Protein AF-A0A090EFJ9-F1 (afdb_monomer)

Structure (mmCIF, N/CA/C/O backbone):
data_AF-A0A090EFJ9-F1
#
_entry.id   AF-A0A090EFJ9-F1
#
loop_
_atom_site.group_PDB
_atom_site.id
_atom_site.type_symbol
_atom_site.label_atom_id
_atom_site.label_alt_id
_atom_site.label_comp_id
_atom_site.label_asym_id
_atom_site.label_entity_id
_atom_site.label_seq_id
_atom_site.pdbx_PDB_ins_code
_atom_site.Cartn_x
_atom_site.Cartn_y
_atom_site.Cartn_z
_atom_site.occupancy
_atom_site.B_iso_or_equiv
_atom_site.auth_seq_id
_atom_site.auth_comp_id
_atom_site.auth_asym_id
_atom_site.auth_atom_id
_atom_site.pdbx_PDB_model_num
ATOM 1 N N . MET A 1 1 ? 15.950 -0.186 -3.090 1.00 53.72 1 MET A N 1
ATOM 2 C CA . MET A 1 1 ? 14.764 0.697 -3.021 1.00 53.72 1 MET A CA 1
ATOM 3 C C . MET A 1 1 ? 15.121 2.042 -3.637 1.00 53.72 1 MET A C 1
ATOM 5 O O . MET A 1 1 ? 16.284 2.422 -3.530 1.00 53.72 1 MET A O 1
ATOM 9 N N . SER A 1 2 ? 14.176 2.705 -4.315 1.00 59.53 2 SER A N 1
ATOM 10 C CA . SER A 1 2 ? 14.391 4.032 -4.917 1.00 59.53 2 SER A CA 1
ATOM 11 C C . SER A 1 2 ? 14.838 5.031 -3.852 1.00 59.53 2 SER A C 1
ATOM 13 O O . SER A 1 2 ? 14.361 4.990 -2.719 1.00 59.53 2 SER A O 1
ATOM 15 N N . LYS A 1 3 ? 15.771 5.919 -4.205 1.00 68.31 3 LYS A N 1
ATOM 16 C CA . LYS A 1 3 ? 16.248 6.970 -3.294 1.00 68.31 3 LYS A CA 1
ATOM 17 C C . LYS A 1 3 ? 15.197 8.070 -3.073 1.00 68.31 3 LYS A C 1
ATOM 19 O O . LYS A 1 3 ? 15.355 8.856 -2.147 1.00 68.31 3 LYS A O 1
ATOM 24 N N . HIS A 1 4 ? 14.138 8.108 -3.892 1.00 76.00 4 HIS A N 1
ATOM 25 C CA . HIS A 1 4 ? 13.122 9.164 -3.888 1.00 76.00 4 HIS A CA 1
ATOM 26 C C . HIS A 1 4 ? 11.700 8.608 -4.130 1.00 76.00 4 HIS A C 1
ATOM 28 O O . HIS A 1 4 ? 11.136 8.799 -5.206 1.00 76.00 4 HIS A O 1
ATOM 34 N N . PRO A 1 5 ? 11.088 7.939 -3.139 1.00 74.31 5 PRO A N 1
ATOM 35 C CA . PRO A 1 5 ? 9.772 7.300 -3.286 1.00 74.31 5 PRO A CA 1
ATOM 36 C C . PRO A 1 5 ? 8.613 8.268 -3.601 1.00 74.31 5 PRO A C 1
ATOM 38 O O . PRO A 1 5 ? 7.614 7.869 -4.193 1.00 74.31 5 PRO A O 1
ATOM 41 N N . GLU A 1 6 ? 8.727 9.550 -3.250 1.00 74.88 6 GLU A N 1
ATOM 42 C CA . GLU A 1 6 ? 7.736 10.575 -3.621 1.00 74.88 6 GLU A CA 1
ATOM 43 C C . GLU A 1 6 ? 7.744 10.878 -5.125 1.00 74.88 6 GLU A C 1
ATOM 45 O O . GLU A 1 6 ? 6.694 11.117 -5.722 1.00 74.88 6 GLU A O 1
ATOM 50 N N . ILE A 1 7 ? 8.924 10.812 -5.752 1.00 73.31 7 ILE A N 1
ATOM 51 C CA . ILE A 1 7 ? 9.066 10.953 -7.204 1.00 73.31 7 ILE A CA 1
ATOM 52 C C . ILE A 1 7 ? 8.391 9.765 -7.890 1.00 73.31 7 ILE A C 1
ATOM 54 O O . ILE A 1 7 ? 7.683 9.961 -8.875 1.00 73.31 7 ILE A O 1
ATOM 58 N N . ASP A 1 8 ? 8.521 8.559 -7.333 1.00 78.25 8 ASP A N 1
ATOM 59 C CA . ASP A 1 8 ? 7.875 7.361 -7.875 1.00 78.25 8 ASP A CA 1
ATOM 60 C C . ASP A 1 8 ? 6.336 7.486 -7.867 1.00 78.25 8 ASP A C 1
ATOM 62 O O . ASP A 1 8 ? 5.687 7.074 -8.828 1.00 78.25 8 ASP A O 1
ATOM 66 N N . LEU A 1 9 ? 5.740 8.127 -6.848 1.00 81.62 9 LEU A N 1
ATOM 67 C CA . LEU A 1 9 ? 4.296 8.417 -6.820 1.00 81.62 9 LEU A CA 1
ATOM 68 C C . LEU A 1 9 ? 3.879 9.461 -7.863 1.00 81.62 9 LEU A C 1
ATOM 70 O O . LEU A 1 9 ? 2.878 9.273 -8.549 1.00 81.62 9 LEU A O 1
ATOM 74 N N . GLN A 1 10 ? 4.644 10.540 -8.029 1.00 83.44 10 GLN A N 1
ATOM 75 C CA . GLN A 1 10 ? 4.354 11.538 -9.067 1.00 83.44 10 GLN A CA 1
ATOM 76 C C . GLN A 1 10 ? 4.499 10.955 -10.480 1.00 83.44 10 GLN A C 1
ATOM 78 O O . GLN A 1 10 ? 3.758 11.315 -11.396 1.00 83.44 10 GLN A O 1
ATOM 83 N N . VAL A 1 11 ? 5.458 10.049 -10.674 1.00 82.81 11 VAL A N 1
ATOM 84 C CA . VAL A 1 11 ? 5.622 9.298 -11.923 1.00 82.81 11 VAL A CA 1
ATOM 85 C C . VAL A 1 11 ? 4.434 8.358 -12.135 1.00 82.81 11 VAL A C 1
ATOM 87 O O . VAL A 1 11 ? 3.884 8.331 -13.236 1.00 82.81 11 VAL A O 1
ATOM 90 N N . ALA A 1 12 ? 3.980 7.660 -11.090 1.00 79.56 12 ALA A N 1
ATOM 91 C CA . ALA A 1 12 ? 2.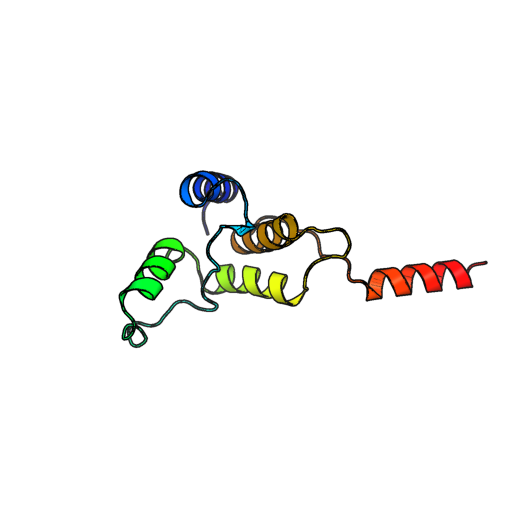784 6.823 -11.137 1.00 79.56 12 ALA A CA 1
ATOM 92 C C . ALA A 1 12 ? 1.531 7.626 -11.526 1.00 79.56 12 ALA A C 1
ATOM 94 O O . ALA A 1 12 ? 0.801 7.205 -12.420 1.00 79.56 12 ALA A O 1
ATOM 95 N N . GLU A 1 13 ? 1.323 8.819 -10.959 1.00 86.31 13 GLU A N 1
ATOM 96 C CA . GLU A 1 13 ? 0.217 9.709 -11.342 1.00 86.31 13 GLU A CA 1
ATOM 97 C C . GLU A 1 13 ? 0.265 10.104 -12.825 1.00 86.31 13 GLU A C 1
ATOM 99 O O . GLU A 1 13 ? -0.758 10.096 -13.513 1.00 86.31 13 GLU A O 1
ATOM 104 N N . LYS A 1 14 ? 1.458 10.419 -13.348 1.00 84.69 14 LYS A N 1
ATOM 105 C CA . LYS A 1 14 ? 1.646 10.753 -14.770 1.00 84.69 14 LYS A CA 1
ATOM 106 C C . LYS A 1 14 ? 1.402 9.556 -15.688 1.00 84.69 14 LYS A C 1
ATOM 108 O O . LYS A 1 14 ? 0.908 9.737 -16.796 1.00 84.69 14 LYS A O 1
ATOM 113 N N . MET A 1 15 ? 1.762 8.352 -15.249 1.00 80.50 15 MET A N 1
ATOM 114 C CA . MET A 1 15 ? 1.659 7.133 -16.054 1.00 80.50 15 MET A CA 1
ATOM 115 C C . MET A 1 15 ? 0.270 6.491 -16.016 1.00 80.50 15 MET A C 1
ATOM 117 O O . MET A 1 15 ? -0.176 5.950 -17.026 1.00 80.50 15 MET A O 1
ATOM 121 N N . TRP A 1 16 ? -0.397 6.502 -14.861 1.00 82.12 16 TRP A N 1
ATOM 122 C CA . TRP A 1 16 ? -1.622 5.728 -14.602 1.00 82.12 16 TRP A CA 1
ATOM 123 C C . TRP A 1 16 ? -2.841 6.599 -14.310 1.00 82.12 16 TRP A C 1
ATOM 125 O O . TRP A 1 16 ? -3.940 6.086 -14.092 1.00 82.12 16 TRP A O 1
ATOM 135 N N . GLY A 1 17 ? -2.652 7.916 -14.344 1.00 85.56 17 GLY A N 1
ATOM 136 C CA . GLY A 1 17 ? -3.670 8.899 -14.030 1.00 85.56 17 GLY A CA 1
ATOM 137 C C . GLY A 1 17 ? -3.650 9.301 -12.560 1.00 85.56 17 GLY A C 1
ATOM 138 O O . GLY A 1 17 ? -3.017 8.685 -11.705 1.00 85.56 17 GLY A O 1
ATOM 139 N N . ARG A 1 18 ? -4.390 10.365 -12.262 1.00 86.62 18 ARG A N 1
ATOM 140 C CA . ARG A 1 18 ? -4.375 11.039 -10.958 1.00 86.62 18 ARG A CA 1
ATOM 141 C C . ARG A 1 18 ? -4.985 10.220 -9.816 1.00 86.62 18 ARG A C 1
ATOM 143 O O . ARG A 1 18 ? -4.784 10.553 -8.655 1.00 86.62 18 ARG A O 1
ATOM 150 N N . HIS A 1 19 ? -5.766 9.188 -10.128 1.00 87.25 19 HIS A N 1
ATOM 151 C CA . HIS A 1 19 ? -6.531 8.461 -9.125 1.00 87.25 19 HIS A CA 1
ATOM 152 C C . HIS A 1 19 ? -5.950 7.067 -8.856 1.00 87.25 19 HIS A C 1
ATOM 154 O O . HIS A 1 19 ? -5.950 6.237 -9.758 1.00 87.25 19 HIS A O 1
ATOM 160 N N . PRO A 1 20 ? -5.562 6.745 -7.609 1.00 86.31 20 PRO A N 1
ATOM 161 C CA . PRO A 1 20 ? -5.005 5.436 -7.258 1.00 86.31 20 PRO A CA 1
ATOM 162 C C . PRO A 1 20 ? -5.895 4.233 -7.600 1.00 86.31 20 PRO A C 1
ATOM 164 O O . PRO A 1 20 ? -5.385 3.131 -7.773 1.00 86.31 20 PRO A O 1
ATOM 167 N N . TYR A 1 21 ? -7.215 4.419 -7.737 1.00 83.19 21 TYR A N 1
ATOM 168 C CA . TYR A 1 21 ? -8.129 3.343 -8.142 1.00 83.19 21 TYR A CA 1
ATOM 169 C C . TYR A 1 21 ? -7.928 2.866 -9.586 1.00 83.19 21 TYR A C 1
ATOM 171 O O . TYR A 1 21 ? -8.315 1.745 -9.907 1.00 83.19 21 TYR A O 1
ATOM 179 N N . THR A 1 22 ? -7.330 3.689 -10.454 1.00 83.69 22 THR A N 1
ATOM 180 C CA . THR A 1 22 ? -7.012 3.306 -11.839 1.00 83.69 22 THR A CA 1
ATOM 181 C C . THR A 1 22 ? -5.637 2.665 -11.960 1.00 83.69 22 THR A C 1
ATOM 183 O O . THR A 1 22 ? -5.264 2.209 -13.042 1.00 83.69 22 THR A O 1
ATOM 186 N N . TRP A 1 23 ? -4.859 2.643 -10.877 1.00 87.88 23 TRP A N 1
ATOM 187 C CA . TRP A 1 23 ? -3.500 2.131 -10.906 1.00 87.88 23 TRP A CA 1
ATOM 188 C C . TRP A 1 23 ? -3.510 0.598 -10.941 1.00 87.88 23 TRP A C 1
ATOM 190 O O . TRP A 1 23 ? -4.377 -0.052 -10.351 1.00 87.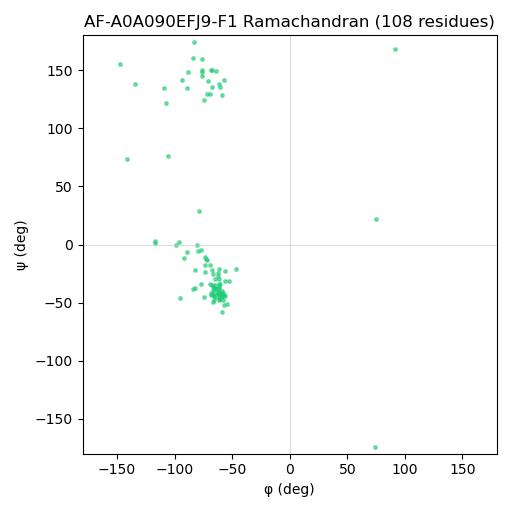88 23 TRP A O 1
ATOM 200 N N . PRO A 1 24 ? -2.549 -0.020 -11.641 1.00 88.56 24 PRO A N 1
ATOM 201 C CA . PRO A 1 24 ? -2.500 -1.464 -11.762 1.00 88.56 24 PRO A CA 1
ATOM 202 C C . PRO A 1 24 ? -2.098 -2.099 -10.440 1.00 88.56 24 PRO A C 1
ATOM 204 O O . PRO A 1 24 ? -1.194 -1.636 -9.739 1.00 88.56 24 PRO A O 1
ATOM 207 N N . ARG A 1 25 ? -2.733 -3.223 -10.123 1.00 87.81 25 ARG A N 1
ATOM 208 C CA . ARG A 1 25 ? -2.385 -3.996 -8.937 1.00 87.81 25 ARG A CA 1
ATOM 209 C C . ARG A 1 25 ? -1.036 -4.704 -9.144 1.00 87.81 25 ARG A C 1
ATOM 211 O O . ARG A 1 25 ? -0.882 -5.401 -10.150 1.00 87.81 25 ARG A O 1
ATOM 218 N N . PRO A 1 26 ? -0.079 -4.578 -8.209 1.00 89.19 26 PRO A N 1
ATOM 219 C CA . PRO A 1 26 ? 1.204 -5.260 -8.318 1.00 89.19 26 PRO A CA 1
ATOM 220 C C . PRO A 1 26 ? 1.043 -6.783 -8.185 1.00 89.19 26 PRO A C 1
ATOM 222 O O . PRO A 1 26 ? 0.151 -7.247 -7.464 1.00 89.19 26 PRO A O 1
ATOM 225 N N . PRO A 1 27 ? 1.900 -7.596 -8.827 1.00 86.25 27 PRO A N 1
ATOM 226 C CA . PRO A 1 27 ? 1.904 -9.039 -8.607 1.00 86.25 27 PRO A CA 1
ATOM 227 C C . PRO A 1 27 ? 2.299 -9.369 -7.155 1.00 86.25 27 PRO A C 1
ATOM 229 O O . PRO A 1 27 ? 3.059 -8.637 -6.528 1.00 86.25 27 PRO A O 1
ATOM 232 N N . GLN A 1 28 ? 1.791 -10.477 -6.597 1.00 84.12 28 GLN A N 1
ATOM 233 C CA . GLN A 1 28 ? 2.119 -10.885 -5.214 1.00 84.12 28 GLN A CA 1
ATOM 234 C C . GLN A 1 28 ? 3.593 -11.239 -5.014 1.00 84.12 28 GLN A C 1
ATOM 236 O O . GLN A 1 28 ? 4.116 -11.129 -3.908 1.00 84.12 28 GLN A O 1
ATOM 241 N N . ARG A 1 29 ? 4.236 -11.725 -6.074 1.00 80.44 29 ARG A N 1
ATOM 242 C CA . ARG A 1 29 ? 5.647 -12.099 -6.131 1.00 80.44 29 ARG A CA 1
ATOM 243 C C . ARG A 1 29 ? 6.151 -11.820 -7.533 1.00 80.44 29 ARG A C 1
ATOM 245 O O . ARG A 1 29 ? 5.357 -11.859 -8.477 1.00 80.44 29 ARG A O 1
ATOM 252 N N . ARG A 1 30 ? 7.455 -11.605 -7.678 1.00 77.88 30 ARG A N 1
ATOM 253 C CA . ARG A 1 30 ? 8.071 -11.510 -9.000 1.00 77.88 30 ARG A CA 1
ATOM 254 C C . ARG A 1 30 ? 7.834 -12.806 -9.785 1.00 77.88 30 ARG A C 1
ATOM 256 O O . ARG A 1 30 ? 8.100 -13.895 -9.258 1.00 77.88 30 ARG A O 1
ATOM 263 N N . PRO A 1 31 ? 7.327 -12.718 -11.022 1.00 70.81 31 PRO A N 1
ATOM 264 C CA . PRO A 1 31 ? 7.175 -13.888 -11.869 1.00 70.81 31 PRO A CA 1
ATOM 265 C C . PRO A 1 31 ? 8.536 -14.526 -12.146 1.00 70.81 31 PRO A C 1
ATOM 267 O O . PRO A 1 31 ? 9.533 -13.846 -12.389 1.00 70.81 31 PRO A O 1
ATOM 270 N N . ARG A 1 32 ? 8.595 -15.854 -12.095 1.00 74.50 32 ARG A N 1
ATOM 271 C CA . ARG A 1 32 ? 9.799 -16.615 -12.448 1.00 74.50 32 ARG A CA 1
ATOM 272 C C . ARG A 1 32 ? 9.803 -16.933 -13.930 1.00 74.50 32 ARG A C 1
ATOM 274 O O . ARG A 1 32 ? 8.741 -17.184 -14.485 1.00 74.50 32 ARG A O 1
ATOM 281 N N . TRP A 1 33 ? 10.991 -17.009 -14.536 1.00 68.88 33 TRP A N 1
ATOM 282 C CA . TRP A 1 33 ? 11.239 -17.200 -15.983 1.00 68.88 33 TRP A CA 1
ATOM 283 C C . TRP A 1 33 ? 10.413 -18.309 -16.680 1.00 68.88 33 TRP A C 1
ATOM 285 O O . TRP A 1 33 ? 10.204 -18.263 -17.888 1.00 68.88 33 TRP A O 1
ATOM 295 N N . TRP A 1 34 ? 9.887 -19.282 -15.934 1.00 69.69 34 TRP A N 1
ATOM 296 C CA . TRP A 1 34 ? 9.043 -20.374 -16.432 1.00 69.69 34 TRP A CA 1
ATOM 297 C C . TRP A 1 34 ? 7.523 -20.097 -16.400 1.00 69.69 34 TRP A C 1
ATOM 299 O O . TRP A 1 34 ? 6.760 -20.831 -17.020 1.00 69.69 34 TRP A O 1
ATOM 309 N N . GLN A 1 35 ? 7.058 -19.039 -15.727 1.00 65.31 35 GLN A N 1
ATOM 310 C CA . GLN A 1 35 ? 5.641 -18.623 -15.662 1.00 65.31 35 GLN A CA 1
ATOM 311 C C . GLN A 1 35 ? 5.188 -17.831 -16.906 1.00 65.31 35 GLN A C 1
ATOM 313 O O . GLN A 1 35 ? 4.022 -17.476 -17.051 1.00 65.31 35 GLN A O 1
ATOM 318 N N . PHE A 1 36 ? 6.099 -17.621 -17.856 1.00 61.31 36 PHE A N 1
ATOM 319 C CA . PHE A 1 36 ? 5.974 -16.759 -19.033 1.00 61.31 36 PHE A CA 1
ATOM 320 C C . PHE A 1 36 ? 5.159 -17.377 -20.182 1.00 61.31 36 PHE A C 1
ATOM 322 O O . PHE A 1 36 ? 5.407 -17.094 -21.358 1.00 61.31 36 PHE A O 1
ATOM 329 N N . ARG A 1 37 ? 4.200 -18.258 -19.877 1.00 57.72 37 ARG A N 1
ATOM 330 C CA . ARG A 1 37 ? 3.361 -18.913 -20.894 1.00 57.72 37 ARG A CA 1
ATOM 331 C C . ARG A 1 37 ? 2.183 -18.026 -21.332 1.00 57.72 37 ARG A C 1
ATOM 333 O O . ARG A 1 37 ? 1.740 -18.142 -22.469 1.00 57.72 37 ARG A O 1
ATOM 340 N N . GLU A 1 38 ? 1.775 -17.055 -20.508 1.00 57.75 38 GLU A N 1
ATOM 341 C CA . GLU A 1 38 ? 0.737 -16.051 -20.811 1.00 57.75 38 GLU A CA 1
ATOM 342 C C . GLU A 1 38 ? 1.352 -14.659 -21.080 1.00 57.75 38 GLU A C 1
ATOM 344 O O . GLU A 1 38 ? 1.371 -13.758 -20.245 1.00 57.75 38 GLU A O 1
ATOM 349 N N . ARG A 1 39 ? 1.936 -14.489 -22.271 1.00 56.69 39 ARG A N 1
ATOM 350 C CA . ARG A 1 39 ? 3.028 -13.523 -22.515 1.00 56.69 39 ARG A CA 1
ATOM 351 C C . ARG A 1 39 ? 2.706 -12.026 -22.562 1.00 56.69 39 ARG A C 1
ATOM 353 O O . ARG A 1 39 ? 3.645 -11.244 -22.490 1.00 56.69 39 ARG A O 1
ATOM 360 N N . ARG A 1 40 ? 1.459 -11.572 -22.735 1.00 61.09 40 ARG A N 1
ATOM 361 C CA . ARG A 1 40 ? 1.211 -10.132 -23.014 1.00 61.09 40 ARG A CA 1
ATOM 362 C C . ARG A 1 40 ? 0.872 -9.285 -21.792 1.00 61.09 40 ARG A C 1
ATOM 364 O O . ARG A 1 40 ? 1.431 -8.202 -21.647 1.00 61.09 40 ARG A O 1
ATOM 371 N N . ASN A 1 41 ? -0.017 -9.757 -20.922 1.00 59.97 41 ASN A N 1
ATOM 372 C CA . ASN A 1 41 ? -0.446 -8.972 -19.760 1.00 59.97 41 ASN A CA 1
ATOM 373 C C . ASN A 1 41 ? 0.553 -9.078 -18.600 1.00 59.97 41 ASN A C 1
ATOM 375 O O . ASN A 1 41 ? 0.841 -8.071 -17.959 1.00 59.97 41 ASN A O 1
ATOM 379 N N . LEU A 1 42 ? 1.149 -10.260 -18.400 1.00 65.75 42 LEU A N 1
ATOM 380 C CA . LEU A 1 42 ? 2.224 -10.468 -17.425 1.00 65.75 42 LEU A CA 1
ATOM 381 C C . LEU A 1 42 ? 3.455 -9.618 -17.742 1.00 65.75 42 LEU A C 1
ATOM 383 O O . LEU A 1 42 ? 3.903 -8.888 -16.871 1.00 65.75 42 LEU A O 1
ATOM 387 N N . ALA A 1 43 ? 3.920 -9.604 -18.995 1.00 64.62 43 ALA A N 1
ATOM 388 C CA . ALA A 1 43 ? 5.088 -8.811 -19.388 1.00 64.62 43 ALA A CA 1
ATOM 389 C C . ALA A 1 43 ? 4.895 -7.298 -19.170 1.00 64.62 43 ALA A C 1
ATOM 391 O O . ALA A 1 43 ? 5.843 -6.596 -18.827 1.00 64.62 43 ALA A O 1
ATOM 392 N N . ARG A 1 44 ? 3.664 -6.783 -19.342 1.00 68.25 44 ARG A N 1
ATOM 393 C CA . ARG A 1 44 ? 3.346 -5.382 -19.018 1.00 68.25 44 ARG A CA 1
ATOM 394 C C . ARG A 1 44 ? 3.442 -5.128 -17.517 1.00 68.25 44 ARG A C 1
ATOM 396 O O . ARG A 1 44 ? 4.113 -4.188 -17.122 1.00 68.25 44 ARG A O 1
ATOM 403 N N . LEU A 1 45 ? 2.811 -5.964 -16.692 1.00 66.81 45 LEU A N 1
ATOM 404 C CA . LEU A 1 45 ? 2.858 -5.816 -15.233 1.00 66.81 45 LEU A CA 1
ATOM 405 C C . LEU A 1 45 ? 4.276 -6.003 -14.677 1.00 66.81 45 LEU A C 1
ATOM 407 O O . LEU A 1 45 ? 4.677 -5.271 -13.777 1.00 66.81 45 LEU A O 1
ATOM 411 N N . GLU A 1 46 ? 5.046 -6.935 -15.234 1.00 66.94 46 GLU A N 1
ATOM 412 C CA . GLU A 1 46 ? 6.460 -7.121 -14.918 1.00 66.94 46 GLU A CA 1
ATOM 413 C C . GLU A 1 46 ? 7.242 -5.856 -15.217 1.00 66.94 46 GLU A C 1
ATOM 415 O O . GLU A 1 46 ? 7.782 -5.279 -14.288 1.00 66.94 46 GLU A O 1
ATOM 420 N N . ALA A 1 47 ? 7.227 -5.352 -16.454 1.00 70.88 47 ALA A N 1
ATOM 421 C CA . ALA A 1 47 ? 7.980 -4.150 -16.816 1.00 70.88 47 ALA A CA 1
ATOM 422 C C . ALA A 1 47 ? 7.687 -2.950 -15.892 1.00 70.88 47 ALA A C 1
ATOM 424 O O . ALA A 1 47 ? 8.564 -2.130 -15.630 1.00 70.88 47 ALA A O 1
ATOM 425 N N . MET A 1 48 ? 6.463 -2.862 -15.368 1.00 75.31 48 MET A N 1
ATOM 426 C CA . MET A 1 48 ? 6.027 -1.774 -14.493 1.00 75.31 48 MET A CA 1
ATOM 427 C C . MET A 1 48 ? 6.538 -1.897 -13.056 1.00 75.31 48 MET A C 1
ATOM 429 O O . MET A 1 48 ? 6.812 -0.877 -12.428 1.00 75.31 48 MET A O 1
ATOM 433 N N . PHE A 1 49 ? 6.682 -3.118 -12.537 1.00 83.44 49 PHE A N 1
ATOM 434 C CA . PHE A 1 49 ? 7.070 -3.379 -11.146 1.00 83.44 49 PHE A CA 1
ATOM 435 C C . PHE A 1 49 ? 8.413 -4.115 -11.007 1.00 83.44 49 PHE A C 1
ATOM 437 O O . PHE A 1 49 ? 8.819 -4.415 -9.890 1.00 83.44 49 PHE A O 1
ATOM 444 N N . ASP A 1 50 ? 9.129 -4.392 -12.102 1.00 79.81 50 ASP A N 1
ATOM 445 C CA . ASP A 1 50 ? 10.353 -5.215 -12.114 1.00 79.81 50 ASP A CA 1
ATOM 446 C C . ASP A 1 50 ? 11.489 -4.618 -11.271 1.00 79.81 50 ASP A C 1
ATOM 448 O O . ASP A 1 50 ? 12.322 -5.330 -10.711 1.00 79.81 50 ASP A O 1
ATOM 452 N N . HIS A 1 51 ? 11.485 -3.295 -11.122 1.00 80.19 51 HIS A N 1
ATOM 453 C CA . HIS A 1 51 ? 12.438 -2.571 -10.288 1.00 80.19 51 HIS A CA 1
ATOM 454 C C . HIS A 1 51 ? 12.178 -2.738 -8.776 1.00 80.19 51 HIS A C 1
ATOM 456 O O . HIS A 1 51 ? 13.010 -2.329 -7.960 1.00 80.19 51 HIS A O 1
ATOM 462 N N . LEU A 1 52 ? 11.038 -3.314 -8.377 1.00 84.38 52 LEU A N 1
ATOM 463 C CA . LEU A 1 52 ? 10.674 -3.550 -6.982 1.00 84.38 52 LEU A CA 1
ATOM 464 C C . LEU A 1 52 ? 11.094 -4.952 -6.526 1.00 84.38 52 LEU A C 1
ATOM 466 O O . LEU A 1 52 ? 10.981 -5.941 -7.248 1.00 84.38 52 LEU A O 1
ATOM 470 N N . SER A 1 53 ? 11.565 -5.046 -5.282 1.00 89.12 53 SER A N 1
ATOM 471 C CA . SER A 1 53 ? 11.875 -6.326 -4.644 1.00 89.12 53 SER A CA 1
ATOM 472 C C . SER A 1 53 ? 10.603 -7.057 -4.201 1.00 89.12 53 SER A C 1
ATOM 474 O O . SER A 1 53 ? 9.570 -6.433 -3.958 1.00 89.12 53 SER A O 1
ATOM 476 N N . ASP A 1 54 ? 10.697 -8.375 -3.997 1.00 89.88 54 ASP A N 1
ATOM 477 C CA . ASP A 1 54 ? 9.611 -9.160 -3.386 1.00 89.88 54 ASP A CA 1
ATOM 478 C C . ASP A 1 54 ? 9.208 -8.616 -2.004 1.00 89.88 54 ASP A C 1
ATOM 480 O O . ASP A 1 54 ? 8.043 -8.684 -1.628 1.00 89.88 54 ASP A O 1
ATOM 484 N N . GLU A 1 55 ? 10.149 -8.030 -1.259 1.00 92.56 55 GLU A N 1
ATOM 485 C CA . GLU A 1 55 ? 9.872 -7.361 0.0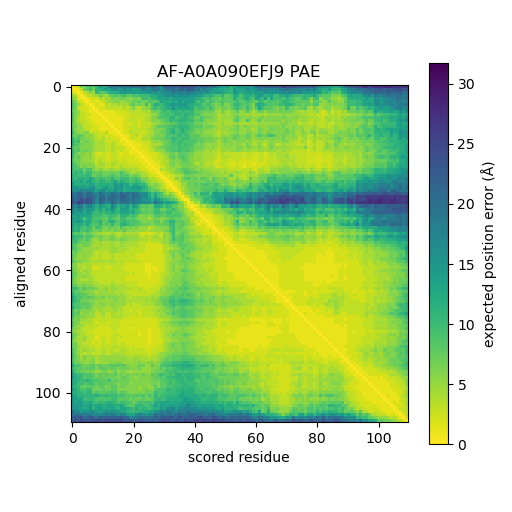16 1.00 92.56 55 GLU A CA 1
ATOM 486 C C . GLU A 1 55 ? 8.987 -6.121 -0.169 1.00 92.56 55 GLU A C 1
ATOM 488 O O . GLU A 1 55 ? 8.002 -5.949 0.551 1.00 92.56 55 GLU A O 1
ATOM 493 N N . ALA A 1 56 ? 9.286 -5.280 -1.165 1.00 91.25 56 ALA A N 1
ATOM 494 C CA . ALA A 1 56 ? 8.472 -4.111 -1.480 1.00 91.25 56 ALA A CA 1
ATOM 495 C C . ALA A 1 56 ? 7.048 -4.524 -1.881 1.00 91.25 56 ALA A C 1
ATOM 497 O O . ALA A 1 56 ? 6.080 -3.997 -1.330 1.00 91.25 56 ALA A O 1
ATOM 498 N N . LEU A 1 57 ? 6.918 -5.527 -2.757 1.00 92.12 57 LEU A N 1
ATOM 499 C CA . LEU A 1 57 ? 5.625 -6.126 -3.113 1.00 92.12 57 LEU A CA 1
ATOM 500 C C . LEU A 1 57 ? 4.921 -6.702 -1.872 1.00 92.12 57 LEU A C 1
ATOM 502 O O . LEU A 1 57 ? 3.720 -6.515 -1.684 1.00 92.12 57 LEU A O 1
ATOM 506 N N . GLY A 1 58 ? 5.672 -7.340 -0.975 1.00 94.44 58 GLY A N 1
ATOM 507 C CA . GLY A 1 58 ? 5.179 -7.860 0.296 1.00 94.44 58 GLY A CA 1
ATOM 508 C C . GLY A 1 58 ? 4.528 -6.786 1.167 1.00 94.44 58 GLY A C 1
ATOM 509 O O . GLY A 1 58 ? 3.435 -7.019 1.683 1.00 94.44 58 GLY A O 1
ATOM 510 N N . ARG A 1 59 ? 5.131 -5.594 1.277 1.00 95.19 59 ARG A N 1
ATOM 511 C CA . ARG A 1 59 ? 4.568 -4.467 2.046 1.00 95.19 59 ARG A CA 1
ATOM 512 C C . ARG A 1 59 ? 3.222 -3.991 1.506 1.00 95.19 59 ARG A C 1
ATOM 514 O O . ARG A 1 59 ? 2.326 -3.706 2.297 1.00 95.19 59 ARG A O 1
ATOM 521 N N . TYR A 1 60 ? 3.042 -3.979 0.182 1.00 95.38 60 TYR A N 1
ATOM 522 C CA . TYR A 1 60 ? 1.733 -3.704 -0.424 1.00 95.38 60 TYR A CA 1
ATOM 523 C C . TYR A 1 60 ? 0.682 -4.692 0.095 1.00 95.38 60 TYR A C 1
ATOM 525 O O . TYR A 1 60 ? -0.365 -4.306 0.611 1.00 95.38 60 TYR A O 1
ATOM 533 N N . TYR A 1 61 ? 0.978 -5.991 0.011 1.00 95.44 61 TYR A N 1
ATOM 534 C CA . TYR A 1 61 ? 0.026 -7.033 0.395 1.00 95.44 61 TYR A CA 1
ATOM 535 C C . TYR A 1 61 ? -0.171 -7.165 1.908 1.00 95.44 61 TYR A C 1
ATOM 537 O O . TYR A 1 61 ? -1.232 -7.615 2.337 1.00 95.44 61 TYR A O 1
ATOM 545 N N . GLN A 1 62 ? 0.798 -6.747 2.722 1.00 95.44 62 GLN A N 1
ATOM 546 C CA . GLN A 1 62 ? 0.600 -6.580 4.162 1.00 95.44 62 GLN A CA 1
ATOM 547 C C . GLN A 1 62 ? -0.492 -5.542 4.437 1.00 95.44 62 GLN A C 1
ATOM 549 O O . GLN A 1 62 ? -1.415 -5.842 5.185 1.00 95.44 62 GLN A O 1
ATOM 554 N N . GLN A 1 63 ? -0.454 -4.381 3.775 1.00 95.62 63 GLN A N 1
ATOM 555 C CA . GLN A 1 63 ? -1.497 -3.359 3.920 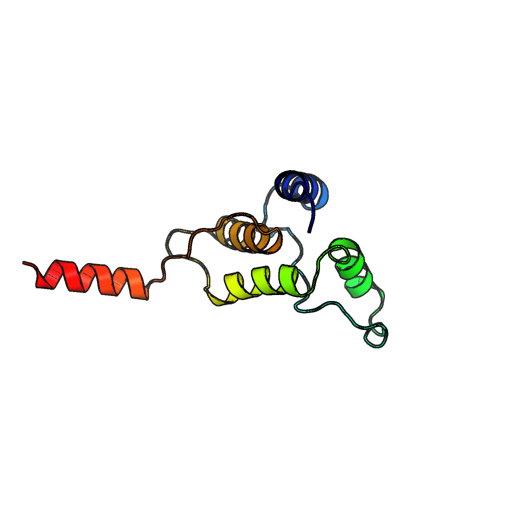1.00 95.62 63 GLN A CA 1
ATOM 556 C C . GLN A 1 63 ? -2.854 -3.817 3.380 1.00 95.62 63 GLN A C 1
ATOM 558 O O . GLN A 1 63 ? -3.874 -3.547 4.009 1.00 95.62 63 GLN A O 1
ATOM 563 N N . VAL A 1 64 ? -2.871 -4.566 2.271 1.00 94.94 64 VAL A N 1
ATOM 564 C CA . VAL A 1 64 ? -4.108 -5.152 1.727 1.00 94.94 64 VAL A CA 1
ATOM 565 C C . VAL A 1 64 ? -4.798 -6.056 2.748 1.00 94.94 64 VAL A C 1
ATOM 567 O O . VAL A 1 64 ? -6.019 -6.002 2.865 1.00 94.94 64 VAL A O 1
ATOM 570 N N . ARG A 1 65 ? -4.037 -6.872 3.492 1.00 94.88 65 ARG A N 1
ATOM 571 C CA . ARG A 1 65 ? -4.577 -7.787 4.515 1.00 94.88 65 ARG A CA 1
ATOM 572 C C . ARG A 1 65 ? -5.187 -7.068 5.714 1.00 94.88 65 ARG A C 1
ATOM 574 O O . ARG A 1 65 ? -6.051 -7.649 6.355 1.00 94.88 65 ARG A O 1
ATOM 581 N N . LEU A 1 66 ? -4.754 -5.839 6.001 1.00 93.31 66 LEU A N 1
ATOM 582 C CA . LEU A 1 66 ? -5.356 -5.014 7.052 1.00 93.31 66 LEU A CA 1
ATOM 583 C C . LEU A 1 66 ? -6.742 -4.484 6.653 1.00 93.31 66 LEU A C 1
ATOM 585 O O . LEU A 1 66 ? -7.471 -3.992 7.504 1.00 93.31 66 LEU A O 1
ATOM 589 N N . GLY A 1 67 ? -7.115 -4.595 5.374 1.00 92.81 67 GLY A N 1
ATOM 590 C CA . GLY A 1 67 ? -8.381 -4.081 4.869 1.00 92.81 67 GLY A CA 1
ATOM 591 C C . GLY A 1 67 ? -8.398 -2.558 4.750 1.00 92.81 67 GLY A C 1
ATOM 592 O O . GLY A 1 67 ? -7.374 -1.885 4.901 1.00 92.81 67 GLY A O 1
ATOM 593 N N . GLN A 1 68 ? -9.568 -2.033 4.403 1.00 93.69 68 GLN A N 1
ATOM 594 C CA . GLN A 1 68 ? -9.854 -0.605 4.312 1.00 93.69 68 GLN A CA 1
ATOM 595 C C . GLN A 1 68 ? -10.335 -0.098 5.675 1.00 93.69 68 GLN A C 1
ATOM 597 O O . GLN A 1 68 ? -11.163 -0.748 6.311 1.00 93.69 68 GLN A O 1
ATOM 602 N N . SER A 1 69 ? -9.812 1.048 6.118 1.00 93.06 69 SER A N 1
ATOM 603 C CA . SER A 1 69 ? -10.293 1.704 7.343 1.00 93.06 69 SER A CA 1
ATOM 604 C C . SER A 1 69 ? -11.708 2.251 7.151 1.00 93.06 69 SER A C 1
ATOM 606 O O . SER A 1 69 ? -12.063 2.694 6.060 1.00 93.06 69 SER A O 1
ATOM 608 N N . VAL A 1 70 ? -12.492 2.309 8.228 1.00 91.81 70 VAL A N 1
ATOM 609 C CA . VAL A 1 70 ? -13.834 2.928 8.223 1.00 91.81 70 VAL A CA 1
ATOM 610 C C . VAL A 1 70 ? -13.810 4.425 7.877 1.00 91.81 70 VAL A C 1
ATOM 612 O O . VAL A 1 70 ? -14.820 4.976 7.449 1.00 91.81 70 VAL A O 1
ATOM 615 N N . TYR A 1 71 ? -12.656 5.079 8.043 1.00 91.44 71 TYR A N 1
ATOM 616 C CA . TYR A 1 71 ? -12.440 6.498 7.730 1.00 91.44 71 TYR A CA 1
ATOM 617 C C . TYR A 1 71 ? -11.758 6.726 6.374 1.00 91.44 71 TYR A C 1
ATOM 619 O O . TYR A 1 71 ? -11.466 7.861 6.006 1.00 91.44 71 TYR A O 1
ATOM 627 N N . GLU A 1 72 ? -11.443 5.655 5.651 1.00 91.56 72 GLU A N 1
ATOM 628 C CA . GLU A 1 72 ? -10.667 5.688 4.417 1.00 91.56 72 GLU A CA 1
ATOM 629 C C . GLU A 1 72 ? -11.585 5.365 3.234 1.00 91.56 72 GLU A C 1
ATOM 631 O O . GLU A 1 72 ? -12.369 4.421 3.293 1.00 91.56 72 GLU A O 1
ATOM 636 N N . ASP A 1 73 ? -11.499 6.128 2.143 1.00 91.25 73 ASP A N 1
ATOM 637 C CA . ASP A 1 73 ? -12.175 5.776 0.891 1.00 91.25 73 ASP A CA 1
ATOM 638 C C . ASP A 1 73 ? -11.340 4.777 0.061 1.00 91.25 73 ASP A C 1
ATOM 640 O O . ASP A 1 73 ? -10.196 4.450 0.389 1.00 91.25 73 ASP A O 1
ATOM 644 N N . ALA A 1 74 ? -11.899 4.278 -1.045 1.00 88.56 74 ALA A N 1
ATOM 645 C CA . ALA A 1 74 ? -11.203 3.302 -1.886 1.00 88.56 74 ALA A CA 1
ATOM 646 C C . ALA A 1 74 ? -9.884 3.847 -2.480 1.00 88.56 74 ALA A C 1
ATOM 648 O O . ALA A 1 74 ? -8.946 3.084 -2.720 1.00 88.56 74 ALA A O 1
ATOM 649 N N . GLY A 1 75 ? -9.795 5.160 -2.715 1.00 90.06 75 GLY A N 1
ATOM 650 C CA . GLY A 1 75 ? -8.592 5.812 -3.228 1.00 90.06 75 GLY A CA 1
ATOM 651 C C . GLY A 1 75 ? -7.502 5.926 -2.165 1.00 90.06 75 GLY A C 1
ATOM 652 O O . GLY A 1 75 ? -6.349 5.592 -2.440 1.00 90.06 75 GLY A O 1
ATOM 653 N N . GLY A 1 76 ? -7.869 6.336 -0.950 1.00 92.25 76 GLY A N 1
ATOM 654 C CA . GLY A 1 76 ? -7.002 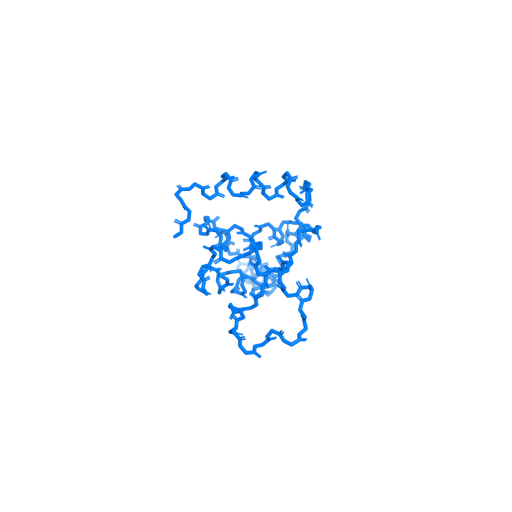6.386 0.223 1.00 92.25 76 GLY A CA 1
ATOM 655 C C . GLY A 1 76 ? -6.433 5.011 0.554 1.00 92.25 76 GLY A C 1
ATOM 656 O O . GLY A 1 76 ? -5.216 4.876 0.677 1.00 92.25 76 GLY A O 1
ATOM 657 N N . TYR A 1 77 ? -7.286 3.981 0.535 1.00 94.62 77 TYR A N 1
ATOM 658 C CA . TYR A 1 77 ? -6.903 2.583 0.752 1.00 94.62 77 TYR A CA 1
ATOM 659 C C . TYR A 1 77 ? -5.794 2.134 -0.193 1.00 94.62 77 TYR A C 1
ATOM 661 O O . TYR A 1 77 ? -4.752 1.615 0.229 1.00 94.62 77 TYR A O 1
ATOM 669 N N . LEU A 1 78 ? -5.988 2.370 -1.490 1.00 94.25 78 LEU A N 1
ATOM 670 C CA . LEU A 1 78 ? -5.001 1.995 -2.492 1.00 94.25 78 LEU A CA 1
ATOM 671 C C . LEU A 1 78 ? -3.733 2.836 -2.361 1.00 94.25 78 LEU A C 1
ATOM 673 O O . LEU A 1 78 ? -2.634 2.282 -2.417 1.00 94.25 78 LEU A O 1
ATOM 677 N N . LEU A 1 79 ? -3.858 4.143 -2.116 1.00 93.06 79 LEU A N 1
ATOM 678 C CA . LEU A 1 79 ? -2.712 5.027 -1.922 1.00 93.06 79 LEU A CA 1
ATOM 679 C C . LEU A 1 79 ? -1.856 4.602 -0.727 1.00 93.06 79 LEU A C 1
ATOM 681 O O . LEU A 1 79 ? -0.631 4.585 -0.840 1.00 93.06 79 LEU A O 1
ATOM 685 N N . ARG A 1 80 ? -2.469 4.206 0.394 1.00 94.94 80 ARG A N 1
ATOM 686 C CA . ARG A 1 80 ? -1.761 3.643 1.550 1.00 94.94 80 ARG A CA 1
ATOM 687 C C . ARG A 1 80 ? -1.001 2.375 1.167 1.00 94.94 80 ARG A C 1
ATOM 689 O O . ARG A 1 80 ? 0.178 2.249 1.497 1.00 94.94 80 ARG A O 1
ATOM 696 N N . CYS A 1 81 ? -1.626 1.465 0.420 1.00 95.56 81 CYS A N 1
ATOM 697 C CA . CYS A 1 81 ? -0.953 0.253 -0.052 1.00 95.56 81 CYS A CA 1
ATOM 698 C C . CYS A 1 81 ? 0.261 0.580 -0.946 1.00 95.56 81 CYS A C 1
ATOM 700 O O . CYS A 1 81 ? 1.338 0.010 -0.752 1.00 95.56 81 CYS A O 1
ATOM 702 N N . TYR A 1 82 ? 0.131 1.530 -1.881 1.00 93.75 82 TYR A N 1
ATOM 703 C CA . TYR A 1 82 ? 1.243 1.978 -2.731 1.00 93.75 82 TYR A CA 1
ATOM 704 C C . TYR A 1 82 ? 2.346 2.687 -1.935 1.00 93.75 82 TYR A C 1
ATOM 706 O O . TYR A 1 82 ? 3.525 2.410 -2.149 1.00 93.75 82 TYR A O 1
ATOM 714 N N . ARG A 1 83 ? 1.993 3.544 -0.971 1.00 93.81 83 ARG A N 1
ATOM 715 C CA . ARG A 1 83 ? 2.959 4.197 -0.074 1.00 93.81 83 ARG A CA 1
ATOM 716 C C . ARG A 1 83 ? 3.784 3.170 0.697 1.00 93.81 83 ARG A C 1
ATOM 718 O O . ARG A 1 83 ? 5.011 3.240 0.672 1.00 93.81 83 ARG A O 1
ATOM 725 N N . ALA A 1 84 ? 3.137 2.165 1.285 1.00 94.88 84 ALA A N 1
ATOM 726 C CA . ALA A 1 84 ? 3.836 1.090 1.985 1.00 94.88 84 ALA A CA 1
ATOM 727 C C . ALA A 1 84 ? 4.759 0.288 1.057 1.00 94.88 84 ALA A C 1
ATOM 729 O O . ALA A 1 84 ? 5.887 -0.035 1.432 1.00 94.88 84 ALA A O 1
ATOM 730 N N . MET A 1 85 ? 4.320 0.002 -0.173 1.00 93.31 85 MET A N 1
ATOM 731 C CA . MET A 1 85 ? 5.143 -0.665 -1.188 1.00 93.31 85 MET A CA 1
ATOM 732 C C . MET A 1 85 ? 6.450 0.098 -1.446 1.00 93.31 85 MET A C 1
ATOM 734 O O . MET A 1 85 ? 7.532 -0.496 -1.455 1.00 93.31 85 MET A O 1
ATOM 738 N N . LEU A 1 86 ? 6.350 1.423 -1.571 1.00 90.69 86 LEU A N 1
ATOM 739 C CA . LEU A 1 86 ? 7.471 2.341 -1.785 1.00 90.69 86 LEU A CA 1
ATOM 740 C C . LEU A 1 86 ? 8.288 2.618 -0.509 1.00 90.69 86 LEU A C 1
ATOM 742 O O . LEU A 1 86 ? 9.338 3.251 -0.579 1.00 90.69 86 LEU A O 1
ATOM 746 N N . GLY A 1 87 ? 7.860 2.096 0.645 1.00 90.50 87 GLY A N 1
ATOM 747 C CA . GLY A 1 87 ? 8.520 2.291 1.938 1.00 90.50 87 GLY A CA 1
ATOM 748 C C . GLY A 1 87 ? 8.304 3.670 2.549 1.00 90.50 87 GLY A C 1
ATOM 749 O O . GLY A 1 87 ? 9.100 4.098 3.379 1.00 90.50 87 GLY A O 1
ATOM 750 N N . LEU A 1 88 ? 7.245 4.359 2.132 1.00 91.88 88 LEU A N 1
ATOM 751 C CA . LEU A 1 88 ? 6.790 5.582 2.774 1.00 91.88 88 LEU A CA 1
ATOM 752 C C . LEU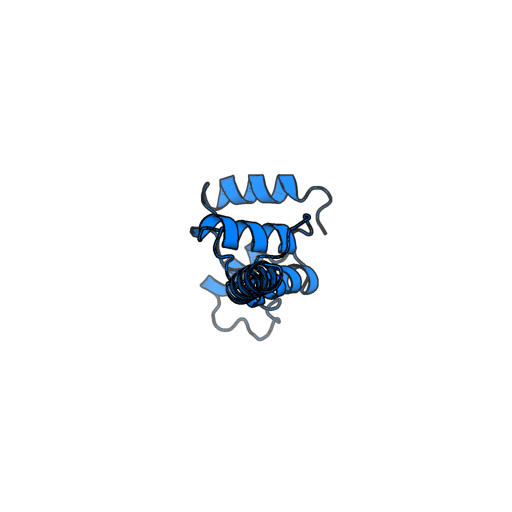 A 1 88 ? 6.062 5.242 4.084 1.00 91.88 88 LEU A C 1
ATOM 754 O O . LEU A 1 88 ? 5.443 4.175 4.179 1.00 91.88 88 LEU A O 1
ATOM 758 N N . PRO A 1 89 ? 6.111 6.138 5.086 1.00 90.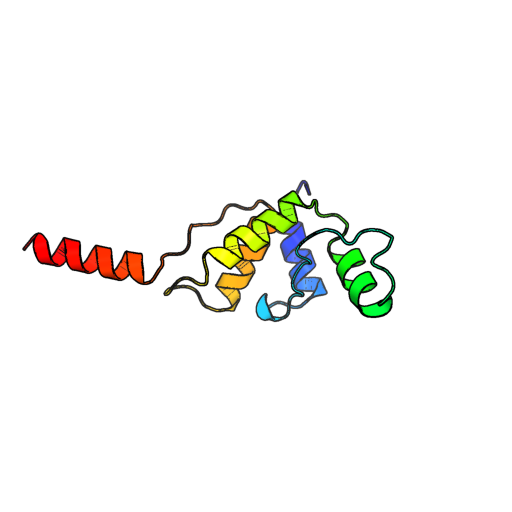56 89 PRO A N 1
ATOM 759 C CA . PRO A 1 89 ? 5.368 5.956 6.323 1.00 90.56 89 PRO A CA 1
ATOM 760 C C . PRO A 1 89 ? 3.866 5.884 6.032 1.00 90.56 89 PRO A C 1
ATOM 762 O O . PRO A 1 89 ? 3.324 6.663 5.243 1.00 90.56 89 PRO A O 1
ATOM 765 N N . VAL A 1 90 ? 3.204 4.927 6.675 1.00 93.12 90 VAL A N 1
ATOM 766 C CA . VAL A 1 90 ? 1.759 4.723 6.603 1.00 93.12 90 VAL A CA 1
ATOM 767 C C . VAL A 1 90 ? 1.217 4.494 8.002 1.00 93.12 90 VAL A C 1
ATOM 769 O O . VAL A 1 90 ? 1.826 3.784 8.802 1.00 93.12 90 VAL A O 1
ATOM 772 N N . GLU A 1 91 ? 0.074 5.101 8.290 1.00 89.56 91 GLU A N 1
ATOM 773 C CA . GLU A 1 91 ? -0.657 4.850 9.526 1.00 89.56 91 GLU A CA 1
ATOM 774 C C . GLU A 1 91 ? -1.383 3.505 9.444 1.00 89.56 91 GLU A C 1
ATOM 776 O O . GLU A 1 91 ? -1.795 3.059 8.366 1.00 89.56 91 GLU A O 1
ATOM 781 N N . LEU A 1 92 ? -1.523 2.843 10.594 1.00 87.94 92 LEU A N 1
ATOM 782 C CA . LEU A 1 92 ? -2.314 1.623 10.686 1.00 87.94 92 LEU A CA 1
ATOM 783 C C . LEU A 1 92 ? -3.799 1.977 10.511 1.00 87.94 92 LEU A C 1
ATOM 785 O O . LEU A 1 92 ? -4.281 2.888 11.186 1.00 87.94 92 LEU A O 1
ATOM 789 N N . PRO A 1 93 ? -4.532 1.280 9.625 1.00 92.06 93 PRO A N 1
ATOM 790 C CA . PRO A 1 93 ? -5.951 1.537 9.441 1.00 92.06 93 PRO A CA 1
ATOM 791 C C . PRO A 1 93 ? -6.727 1.134 10.699 1.00 92.06 93 PRO A C 1
ATOM 793 O O . PRO A 1 93 ? -6.507 0.057 11.249 1.00 92.06 93 PRO A O 1
ATOM 796 N N . THR A 1 94 ? -7.658 1.983 11.127 1.00 91.81 94 THR A N 1
ATOM 797 C CA . THR A 1 94 ? -8.607 1.652 12.195 1.00 91.81 94 THR A CA 1
ATOM 798 C C . THR A 1 94 ? -9.663 0.690 11.665 1.00 91.81 94 THR A C 1
ATOM 800 O O . THR A 1 94 ? -10.348 0.993 10.684 1.00 91.81 94 THR A O 1
ATOM 803 N N . SER A 1 95 ? -9.808 -0.460 12.316 1.00 88.81 95 SER A N 1
ATOM 804 C CA . SER A 1 95 ? -10.861 -1.418 11.997 1.00 88.81 95 SER A CA 1
ATOM 805 C C . SER A 1 95 ? -12.174 -1.058 12.695 1.00 88.81 95 SER A C 1
ATOM 807 O O . SER A 1 95 ? -12.203 -0.338 13.692 1.00 88.81 95 SER A O 1
ATOM 809 N N . GLU A 1 96 ? -13.284 -1.598 12.196 1.00 88.25 96 GLU A N 1
ATOM 810 C CA . GLU A 1 96 ? -14.587 -1.458 12.854 1.00 88.25 96 GLU A CA 1
ATOM 811 C C . GLU A 1 96 ? -14.582 -2.063 14.271 1.00 88.25 96 GLU A C 1
ATOM 813 O O . GLU A 1 96 ? -15.186 -1.507 15.188 1.00 88.25 96 GLU A O 1
ATOM 818 N N . ALA A 1 97 ? -13.830 -3.149 14.478 1.00 88.06 97 ALA A N 1
ATOM 819 C CA . ALA A 1 97 ? -13.663 -3.767 15.791 1.00 88.06 97 ALA A CA 1
ATOM 820 C C . ALA A 1 97 ? -12.996 -2.811 16.795 1.00 88.06 97 ALA A C 1
ATOM 822 O O . ALA A 1 97 ? -13.464 -2.709 17.928 1.00 88.06 97 ALA A O 1
ATOM 823 N N . ASP A 1 98 ? -11.976 -2.060 16.365 1.00 89.44 98 ASP A N 1
ATOM 824 C CA . ASP A 1 98 ? -11.300 -1.067 17.213 1.00 89.44 98 ASP A CA 1
ATOM 825 C C . ASP A 1 98 ? -12.261 0.058 17.632 1.00 89.44 98 ASP A C 1
ATOM 827 O O . ASP A 1 98 ? -12.235 0.526 18.774 1.00 89.44 98 ASP A O 1
ATOM 831 N N . VAL A 1 99 ? -13.146 0.480 16.720 1.00 90.94 99 VAL A N 1
ATOM 832 C CA . VAL A 1 99 ? -14.166 1.502 17.006 1.00 90.94 99 VAL A CA 1
ATOM 833 C C . VAL A 1 99 ? -15.170 0.991 18.037 1.00 90.94 99 VAL A C 1
ATOM 835 O O . VAL A 1 99 ? -15.449 1.683 19.019 1.00 90.94 99 VAL A O 1
ATOM 838 N N . ILE A 1 100 ? -15.690 -0.225 17.845 1.00 92.12 100 ILE A N 1
ATOM 839 C CA . ILE A 1 100 ? -16.642 -0.849 18.773 1.00 92.12 100 ILE A CA 1
ATOM 840 C C . ILE A 1 100 ? -16.010 -1.008 20.159 1.00 92.12 100 ILE A C 1
ATOM 842 O O . ILE A 1 100 ? -16.628 -0.649 21.164 1.00 92.12 100 ILE A O 1
ATOM 846 N N . GLU A 1 101 ? -14.771 -1.495 20.229 1.00 93.19 101 GLU A N 1
ATOM 847 C CA . GLU A 1 101 ? -14.052 -1.647 21.492 1.00 93.19 101 GLU A CA 1
ATOM 848 C C . GLU A 1 101 ? -13.882 -0.302 22.218 1.00 93.19 101 GLU A C 1
ATOM 850 O O . GLU A 1 101 ? -14.127 -0.210 23.426 1.00 93.19 101 GLU A O 1
ATOM 855 N N . GLY A 1 102 ? -13.522 0.758 21.488 1.00 91.12 102 GLY A N 1
ATOM 856 C CA . GLY A 1 102 ? -13.401 2.108 22.038 1.00 91.12 102 GLY A CA 1
ATOM 857 C C . GLY A 1 102 ? -14.708 2.627 22.649 1.00 91.12 102 GLY A C 1
ATOM 858 O O . GLY A 1 102 ? -14.696 3.171 23.757 1.00 91.12 102 GLY A O 1
ATOM 859 N N . LEU A 1 103 ? -15.839 2.409 21.970 1.00 92.75 103 LEU A N 1
ATOM 860 C CA . LEU A 1 103 ? -17.164 2.814 22.452 1.00 92.75 103 LEU A CA 1
ATOM 861 C C . LEU A 1 103 ? -17.576 2.056 23.722 1.00 92.75 103 LEU A C 1
ATOM 863 O O . LEU A 1 103 ? -18.055 2.670 24.678 1.00 92.75 103 LEU A O 1
ATOM 867 N N . LEU A 1 104 ? -17.351 0.738 23.764 1.00 93.50 104 LEU A N 1
ATOM 868 C CA . LEU A 1 104 ? -17.665 -0.090 24.934 1.00 93.50 104 LEU A CA 1
ATOM 869 C C . LEU A 1 104 ? -16.852 0.332 26.167 1.00 93.50 104 LEU A C 1
ATOM 871 O O . LEU A 1 104 ? -17.404 0.434 27.264 1.00 93.50 104 LEU A O 1
ATOM 875 N N . ARG A 1 105 ? -15.559 0.637 25.994 1.00 92.25 105 ARG A N 1
ATOM 876 C CA . ARG A 1 105 ? -14.701 1.124 27.087 1.00 92.25 105 ARG A CA 1
ATOM 877 C C . ARG A 1 105 ? -15.183 2.462 27.650 1.00 92.25 105 ARG A C 1
ATOM 879 O O . ARG A 1 105 ? -15.205 2.622 28.866 1.00 92.25 105 ARG A O 1
ATOM 886 N N . GLN A 1 106 ? -15.593 3.404 26.798 1.00 89.38 106 GLN A N 1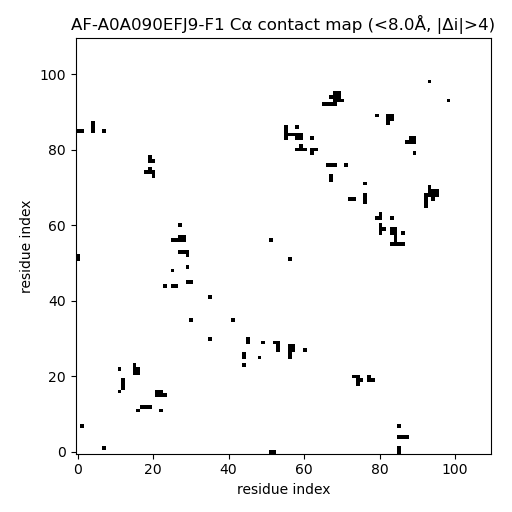
ATOM 887 C CA . GLN A 1 106 ? -16.126 4.698 27.248 1.00 89.38 106 GLN A CA 1
ATOM 888 C C . GLN A 1 106 ? -17.457 4.557 27.995 1.00 89.38 106 GLN A C 1
ATOM 890 O O . GLN A 1 106 ? -17.690 5.270 28.970 1.00 89.38 106 GLN A O 1
ATOM 895 N N . ALA A 1 107 ? -18.322 3.639 27.559 1.00 86.44 107 ALA A N 1
ATOM 896 C CA . ALA A 1 107 ? -19.597 3.381 28.218 1.00 86.44 107 ALA A CA 1
ATOM 897 C C . ALA A 1 107 ? -19.422 2.781 29.625 1.00 86.44 107 ALA A C 1
ATOM 899 O O . ALA A 1 107 ? -20.186 3.127 30.517 1.00 86.44 107 ALA A O 1
ATOM 900 N N . GLY A 1 108 ? -18.408 1.934 29.838 1.00 81.25 108 GLY A N 1
ATOM 901 C CA . GLY A 1 108 ? -18.108 1.327 31.143 1.00 81.25 108 GLY A CA 1
ATOM 902 C C . GLY A 1 108 ? -17.358 2.226 32.137 1.00 81.25 108 GLY A C 1
ATOM 903 O O . GLY A 1 108 ? -17.145 1.818 33.273 1.00 81.25 108 GLY A O 1
ATOM 904 N N . GLN A 1 109 ? -16.931 3.423 31.721 1.00 78.88 109 GLN A N 1
ATOM 905 C CA . GLN A 1 109 ? -16.283 4.427 32.581 1.00 78.88 109 GLN A CA 1
ATOM 906 C C . GLN A 1 109 ? -17.262 5.491 33.113 1.00 78.88 109 GLN A C 1
ATOM 908 O O . GLN A 1 109 ? -16.834 6.429 33.788 1.00 78.88 109 GLN A O 1
ATOM 913 N N . ARG A 1 110 ? -18.552 5.367 32.787 1.00 55.7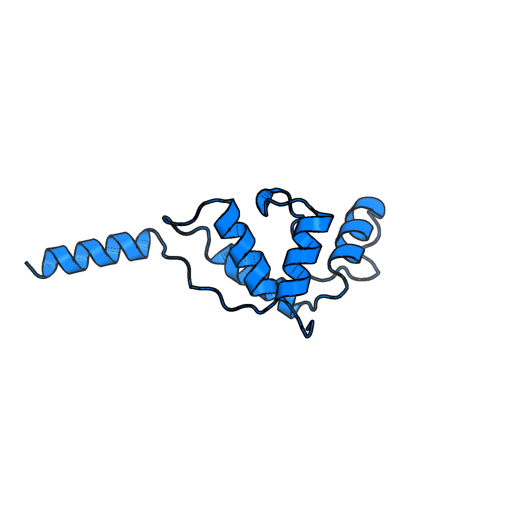5 110 ARG A N 1
ATOM 914 C CA . ARG A 1 110 ? -19.649 6.196 33.302 1.00 55.75 110 ARG A CA 1
ATOM 915 C C . ARG A 1 110 ? -20.416 5.447 34.380 1.00 55.75 110 ARG A C 1
ATOM 917 O O . ARG A 1 110 ? -20.889 6.138 35.306 1.00 55.75 110 ARG A O 1
#

Secondary structure (DSSP, 8-state):
--S-HHHHHHHHHHHH-S-GGGSPPPPSSPPPTT-TTSTTHHHHHHHHHTTS-HHHHHHHHHHHHT---TT--HHHHHHHHHHHHHT---PPPPPHHHHHHHHHHHHTT-

Foldseek 3Di:
DDPCLVVVVVVQCVVQNVFLVSGDQADLAQDDPVVCPVPDPNVVSCVSCVPAHNVLSPQLVVLVVLPAAPPGDPRRSSVLSSCSSSVHDHDRGDDPVNVVVVVVVVVVVD

pLDDT: mean 83.72, std 11.18, range [53.72, 95.62]

Sequence (110 aa):
MSKHPEIDLQVAEKMWGRHPYTWPRPPQRRPRWWQFRERRNLARLEAMFDHLSDEALGRYYQQVRLGQSVYEDAGGYLLRCYRAMLGLPVELPTSEADVIEGLLRQAGQR

Organism: Mesorhizobium plurifarium (NCBI:txid69974)

Solvent-accessible surface area (backbone atoms only — not comparable to full-atom values): 6594 Å² total; per-residue (Å²): 130,76,97,52,51,68,57,53,49,56,49,44,32,74,73,44,42,88,48,51,73,64,44,82,80,77,63,81,54,78,82,54,91,84,69,63,82,62,60,67,67,52,51,52,57,41,72,73,47,64,90,53,51,56,64,30,38,41,36,22,54,54,44,58,74,70,52,68,23,84,89,46,54,73,44,53,43,41,42,47,21,52,34,32,29,60,67,42,92,67,82,84,66,56,47,68,67,57,52,53,53,54,52,54,54,58,62,75,76,110

Mean predicted aligned error: 6.95 Å

Radius of gyration: 17.43 Å; Cα contacts (8 Å, |Δi|>4): 92; chains: 1; bounding box: 36×32×56 Å